Protein AF-A0A2H0FW45-F1 (afdb_monomer)

Nearest PDB structures (foldseek):
  2zkl-assembly1_A-2  TM=9.522E-01  e=9.567E-02  Staphylococcus aureus
  4yrd-assembly1_A  TM=8.894E-01  e=8.295E-02  Staphylococcus aureus subsp. aureus Mu50
  4yrd-assembly1_B  TM=8.872E-01  e=8.295E-02  Staphylococcus aureus subsp. aureus Mu50
  3vhr-assembly1_A-2  TM=7.969E-01  e=7.193E-02  Staphylococcus aureus subsp. aureus Mu50
  7tlp-assembly3_E  TM=5.842E-01  e=4.276E-01  Lancefieldella parvula

Foldseek 3Di:
DAEEEAEQLPDDCNVVVVVCCVVPHPYHYHYDYPDDD

Mean predicted aligned error: 2.97 Å

Radius of gyration: 9.73 Å; Cα contacts (8 Å, |Δi|>4): 48; chains: 1; bounding box: 25×15×18 Å

Structure (mmCIF, N/CA/C/O backbone):
data_AF-A0A2H0FW45-F1
#
_entry.id   AF-A0A2H0FW45-F1
#
loop_
_atom_site.group_PDB
_atom_site.id
_atom_site.type_symbol
_atom_site.label_atom_id
_atom_site.label_alt_id
_atom_site.label_comp_id
_atom_site.label_asym_id
_atom_site.label_entity_id
_atom_site.label_seq_id
_atom_site.pdbx_PDB_ins_code
_atom_site.Cartn_x
_atom_site.Cartn_y
_atom_site.Cartn_z
_atom_site.occupancy
_atom_site.B_iso_or_equiv
_atom_site.auth_seq_id
_atom_site.auth_comp_id
_atom_site.auth_asym_id
_atom_site.auth_atom_id
_atom_site.pdbx_PDB_model_num
ATOM 1 N N . MET A 1 1 ? -9.847 -9.331 9.583 1.00 79.81 1 MET A N 1
ATOM 2 C CA . MET A 1 1 ? -8.759 -8.492 9.04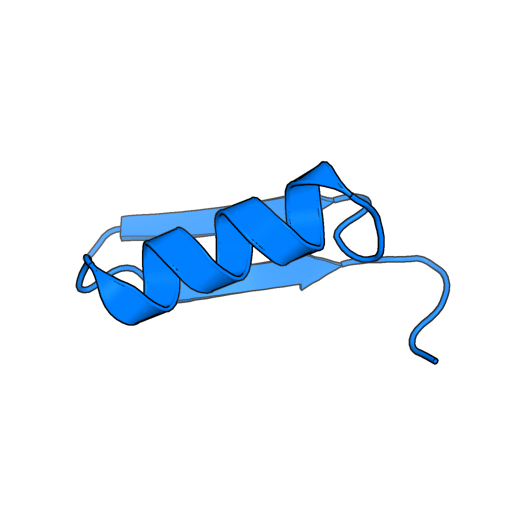1 1.00 79.81 1 MET A CA 1
ATOM 3 C C . MET A 1 1 ? -8.255 -9.100 7.744 1.00 79.81 1 MET A C 1
ATOM 5 O O . MET A 1 1 ? -8.027 -10.307 7.710 1.00 79.81 1 MET A O 1
ATOM 9 N N . LYS A 1 2 ? -8.158 -8.307 6.671 1.00 94.75 2 LYS A N 1
ATOM 10 C CA . LYS A 1 2 ? -7.614 -8.753 5.377 1.00 94.75 2 LYS A CA 1
ATOM 11 C C . LYS A 1 2 ? -6.109 -8.480 5.333 1.00 94.75 2 LYS A C 1
ATOM 13 O O . LYS A 1 2 ? -5.666 -7.444 5.820 1.00 94.75 2 LYS A O 1
ATOM 18 N N . LYS A 1 3 ? -5.348 -9.404 4.743 1.00 98.12 3 LYS A N 1
ATOM 19 C CA . LYS A 1 3 ? -3.904 -9.274 4.508 1.00 98.12 3 LYS A CA 1
ATOM 20 C C . LYS A 1 3 ? -3.657 -9.220 3.002 1.00 98.12 3 LYS A C 1
ATOM 22 O O . LYS A 1 3 ? -4.182 -10.064 2.276 1.00 98.12 3 LYS A O 1
ATOM 27 N N . VAL A 1 4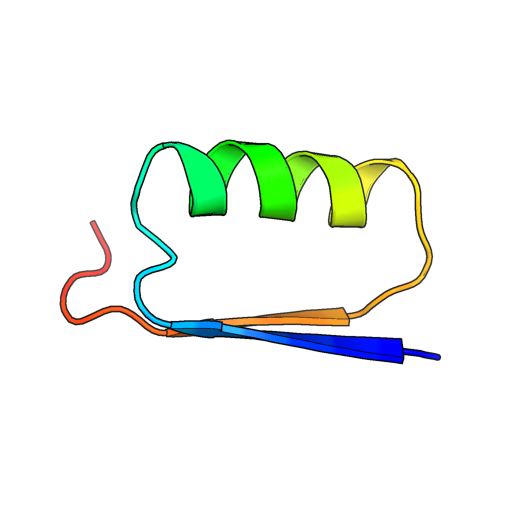 ? -2.895 -8.234 2.543 1.00 97.94 4 VAL A N 1
ATOM 28 C CA . VAL A 1 4 ? -2.617 -7.977 1.124 1.00 97.94 4 VAL A CA 1
ATOM 29 C C . VAL A 1 4 ? -1.123 -8.131 0.868 1.00 97.94 4 VAL A C 1
ATOM 31 O O . VAL A 1 4 ? -0.324 -7.506 1.556 1.00 97.94 4 VAL A O 1
ATOM 34 N N . LEU A 1 5 ? -0.751 -8.939 -0.127 1.00 98.06 5 LEU A N 1
ATOM 35 C CA . LEU A 1 5 ? 0.628 -9.090 -0.598 1.00 98.06 5 LEU A CA 1
ATOM 36 C C . LEU A 1 5 ? 0.794 -8.371 -1.942 1.00 98.06 5 LEU A C 1
ATOM 38 O O . LEU A 1 5 ? 0.056 -8.661 -2.883 1.00 98.06 5 LEU A O 1
ATOM 42 N N . ILE A 1 6 ? 1.766 -7.463 -2.031 1.00 97.25 6 ILE A N 1
ATOM 43 C CA . ILE A 1 6 ? 2.127 -6.741 -3.257 1.00 97.25 6 ILE A CA 1
ATOM 44 C C . ILE A 1 6 ? 3.553 -7.137 -3.651 1.00 97.25 6 ILE A C 1
ATOM 46 O O . ILE A 1 6 ? 4.499 -6.864 -2.913 1.00 97.25 6 ILE A O 1
ATOM 50 N N . LEU A 1 7 ? 3.704 -7.774 -4.815 1.00 97.06 7 LEU A N 1
ATOM 51 C CA . LEU A 1 7 ? 5.001 -8.112 -5.410 1.00 97.06 7 LEU A CA 1
ATOM 52 C C . LEU A 1 7 ? 5.360 -7.050 -6.457 1.00 97.06 7 LEU A C 1
ATOM 54 O O . LEU A 1 7 ? 4.557 -6.796 -7.353 1.00 97.06 7 LEU A O 1
ATOM 58 N N . GLY A 1 8 ? 6.535 -6.431 -6.339 1.00 95.81 8 GLY A N 1
ATOM 59 C CA . GLY A 1 8 ? 6.881 -5.226 -7.101 1.00 95.81 8 GLY A CA 1
ATOM 60 C C . GLY A 1 8 ? 6.283 -3.961 -6.474 1.00 95.81 8 GLY A C 1
ATOM 61 O O . GLY A 1 8 ? 5.646 -3.157 -7.158 1.00 95.81 8 GLY A O 1
ATOM 62 N N . VAL A 1 9 ? 6.367 -3.836 -5.143 1.00 96.50 9 VAL A N 1
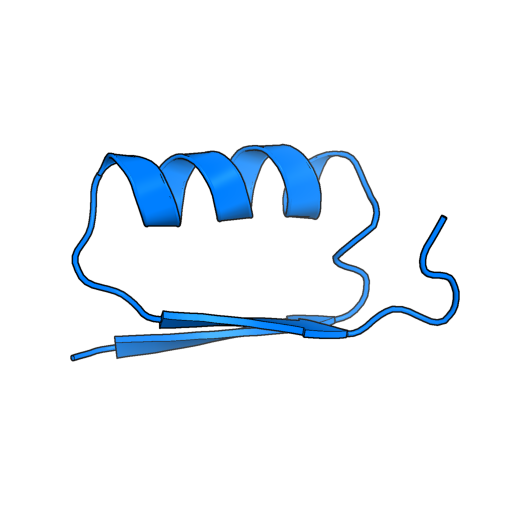ATOM 63 C CA . VAL A 1 9 ? 5.733 -2.736 -4.394 1.00 96.50 9 VAL A CA 1
ATOM 64 C C . VAL A 1 9 ? 6.431 -1.382 -4.598 1.00 96.50 9 VAL A C 1
ATOM 66 O O . VAL A 1 9 ? 5.797 -0.340 -4.423 1.00 96.50 9 VAL A O 1
ATOM 69 N N . ASN A 1 10 ? 7.703 -1.367 -4.999 1.00 94.38 10 ASN A N 1
ATOM 70 C CA . ASN A 1 10 ? 8.511 -0.162 -5.167 1.00 94.38 10 ASN A CA 1
ATOM 71 C C . ASN A 1 10 ? 8.285 0.487 -6.545 1.00 94.38 10 ASN A C 1
ATOM 73 O O . ASN A 1 10 ? 9.185 0.639 -7.368 1.00 94.38 10 ASN A O 1
ATOM 77 N N . GLY A 1 11 ? 7.032 0.841 -6.825 1.00 93.88 11 GLY A N 1
ATOM 78 C CA . GLY A 1 11 ? 6.624 1.467 -8.077 1.00 93.88 11 GLY A CA 1
ATOM 79 C C . GLY A 1 11 ? 5.373 2.321 -7.914 1.00 93.88 11 GLY A C 1
ATOM 80 O O . GLY A 1 11 ? 4.784 2.397 -6.836 1.00 93.88 11 GLY A O 1
ATOM 81 N N . PHE A 1 12 ? 4.934 2.949 -9.009 1.00 97.12 12 PHE A N 1
ATOM 82 C CA . PHE A 1 12 ? 3.804 3.887 -9.008 1.00 97.12 12 PHE A CA 1
ATOM 83 C C . PHE A 1 12 ? 2.548 3.309 -8.335 1.00 97.12 12 PHE A C 1
ATOM 85 O O . PHE A 1 12 ? 1.969 3.922 -7.438 1.00 97.12 12 PHE A O 1
ATOM 92 N N . ILE A 1 13 ? 2.152 2.097 -8.731 1.00 97.2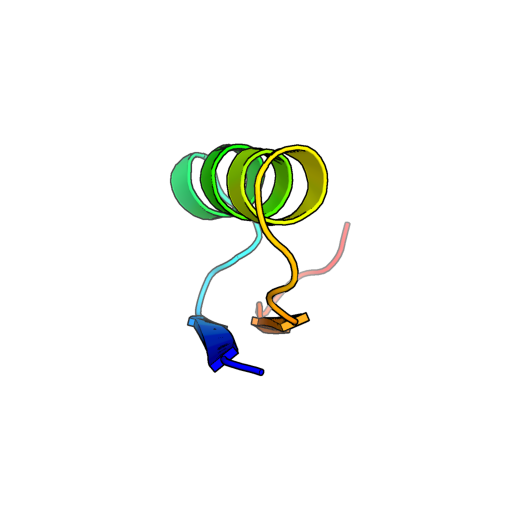5 13 ILE A N 1
ATOM 93 C CA . ILE A 1 13 ? 0.963 1.442 -8.176 1.00 97.25 13 ILE A CA 1
ATOM 94 C C . ILE A 1 13 ? 1.195 1.072 -6.714 1.00 97.25 13 ILE A C 1
ATOM 96 O O . ILE A 1 13 ? 0.357 1.400 -5.882 1.00 97.25 13 ILE A O 1
ATOM 100 N N . GLY A 1 14 ? 2.319 0.429 -6.383 1.00 96.31 14 GLY A N 1
ATOM 101 C CA . GLY A 1 14 ? 2.596 -0.018 -5.019 1.00 96.31 14 GLY A CA 1
ATOM 102 C C . GLY A 1 14 ? 2.658 1.136 -4.016 1.00 96.31 14 GLY A C 1
ATOM 103 O O . GLY A 1 14 ? 2.071 1.021 -2.940 1.00 96.31 14 GLY A O 1
ATOM 104 N N . HIS A 1 15 ? 3.230 2.282 -4.396 1.00 96.31 15 HIS A N 1
ATOM 105 C CA . HIS A 1 15 ? 3.252 3.494 -3.574 1.00 96.31 15 HIS A CA 1
ATOM 106 C C . HIS A 1 15 ? 1.838 4.023 -3.284 1.00 96.31 15 HIS A C 1
ATOM 108 O O . HIS A 1 15 ? 1.433 4.151 -2.125 1.00 96.31 15 HIS A O 1
ATOM 114 N N . HIS A 1 16 ? 1.053 4.306 -4.329 1.00 98.38 16 HIS A N 1
ATOM 115 C CA . HIS A 1 16 ? -0.279 4.895 -4.163 1.00 98.38 16 HIS A CA 1
ATOM 116 C C . HIS A 1 16 ? -1.291 3.920 -3.551 1.00 98.38 16 HIS A C 1
ATOM 118 O O . HIS A 1 16 ? -2.119 4.326 -2.731 1.00 98.38 16 HIS A O 1
ATOM 124 N N . LEU A 1 17 ? -1.222 2.640 -3.920 1.00 98.06 17 LEU A N 1
ATOM 125 C CA . LEU A 1 17 ? -2.099 1.599 -3.397 1.00 98.06 17 LEU A CA 1
ATOM 126 C C . LEU A 1 17 ? -1.834 1.355 -1.912 1.00 98.06 17 LEU A C 1
ATOM 128 O O . LEU A 1 17 ? -2.781 1.370 -1.128 1.00 98.06 17 LEU A O 1
ATOM 132 N N . SER A 1 18 ? -0.567 1.194 -1.513 1.00 97.69 18 SER A N 1
ATOM 133 C CA . SER A 1 18 ? -0.217 0.979 -0.103 1.00 97.69 18 SER A CA 1
ATOM 134 C C . SER A 1 18 ? -0.647 2.169 0.749 1.00 97.69 18 SER A C 1
ATOM 136 O O . SER A 1 18 ? -1.292 1.977 1.776 1.00 97.69 18 SER A O 1
ATOM 138 N N . LYS A 1 19 ? -0.401 3.402 0.277 1.00 98.12 19 LYS A N 1
ATOM 139 C CA . LYS A 1 19 ? -0.864 4.623 0.948 1.00 98.12 19 LYS A CA 1
ATOM 140 C C . LYS A 1 19 ? -2.379 4.619 1.162 1.00 98.12 19 LYS A C 1
ATOM 142 O O . LYS A 1 19 ? -2.842 4.820 2.279 1.00 98.12 19 LYS A O 1
ATOM 147 N N . ARG A 1 20 ? -3.162 4.328 0.117 1.00 98.50 20 ARG A N 1
ATOM 148 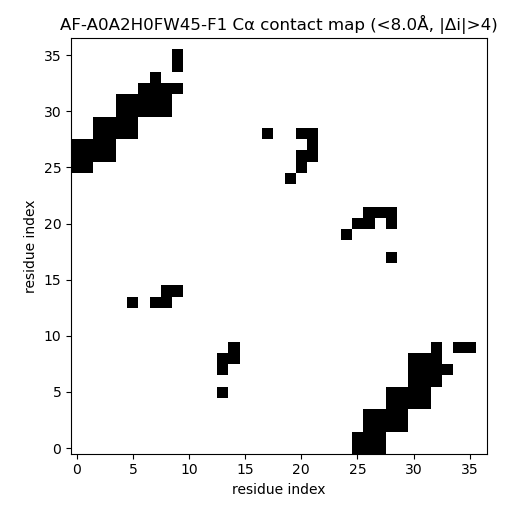C CA . ARG A 1 20 ? -4.627 4.294 0.223 1.00 98.50 20 ARG A CA 1
ATOM 149 C C . ARG A 1 20 ? -5.111 3.238 1.215 1.00 98.50 20 ARG A C 1
ATOM 151 O O . ARG A 1 20 ? -6.024 3.525 1.986 1.00 98.50 20 ARG A O 1
ATOM 158 N N . ILE A 1 21 ? -4.535 2.035 1.184 1.00 98.19 21 ILE A N 1
ATOM 159 C CA . ILE A 1 21 ? -4.928 0.944 2.085 1.00 98.1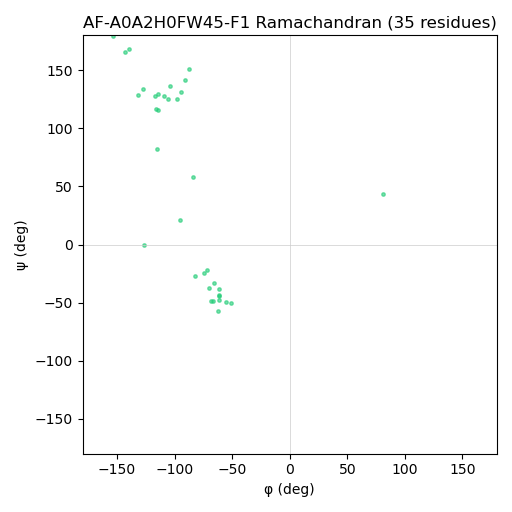9 21 ILE A CA 1
ATOM 160 C C . ILE A 1 21 ? -4.672 1.352 3.541 1.00 98.19 21 ILE A C 1
ATOM 162 O O . ILE A 1 21 ? -5.583 1.242 4.358 1.00 98.19 21 ILE A O 1
ATOM 166 N N . LEU A 1 22 ? -3.487 1.894 3.835 1.00 97.75 22 LEU A N 1
ATOM 167 C CA . LE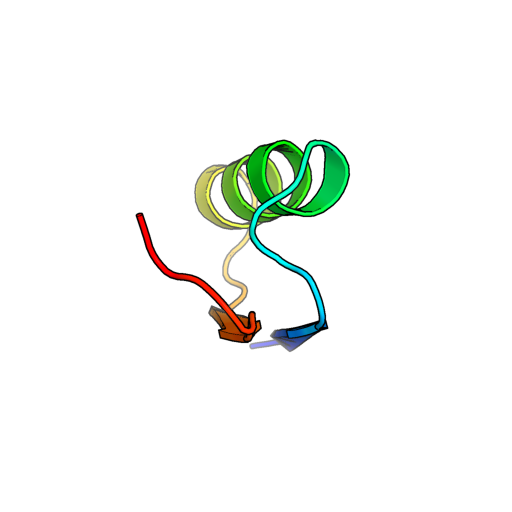U A 1 22 ? -3.107 2.327 5.184 1.00 97.75 22 LEU A CA 1
ATOM 168 C C . LEU A 1 22 ? -3.943 3.510 5.697 1.00 97.75 22 LEU A C 1
ATOM 170 O O . LEU A 1 22 ? -4.205 3.600 6.890 1.00 97.75 22 LEU A O 1
ATOM 174 N N . GLU A 1 23 ? -4.369 4.416 4.814 1.00 98.50 23 GLU A N 1
ATOM 175 C CA . GLU A 1 23 ? -5.146 5.603 5.197 1.00 98.50 23 GLU A CA 1
ATOM 176 C C . GLU A 1 23 ? -6.649 5.335 5.367 1.00 98.50 23 GLU A C 1
ATOM 178 O O . GLU A 1 23 ? -7.321 6.077 6.080 1.00 98.50 23 GLU A O 1
ATOM 183 N N . THR A 1 24 ? -7.208 4.333 4.679 1.00 98.62 24 THR A N 1
ATOM 184 C CA . THR A 1 24 ? -8.676 4.201 4.535 1.00 98.62 24 THR A CA 1
ATOM 185 C C . THR A 1 24 ? -9.247 2.851 4.947 1.00 98.62 24 THR A C 1
ATOM 187 O O . THR A 1 24 ? -10.460 2.654 4.872 1.00 98.62 24 THR A O 1
ATOM 190 N N . THR A 1 25 ? -8.406 1.912 5.378 1.00 98.25 25 THR A N 1
ATOM 191 C CA . THR A 1 25 ? -8.834 0.562 5.758 1.00 98.25 25 THR A CA 1
ATOM 192 C C . THR A 1 25 ? -8.103 0.078 7.008 1.00 98.25 25 THR A C 1
ATOM 194 O O . THR A 1 25 ? -7.111 0.660 7.430 1.00 98.25 25 THR A O 1
ATOM 197 N N . ASP A 1 26 ? -8.581 -1.025 7.573 1.00 97.88 26 ASP A N 1
ATOM 198 C CA . ASP A 1 26 ? -7.961 -1.772 8.669 1.00 97.88 26 ASP A CA 1
ATOM 199 C C . ASP A 1 26 ? -7.104 -2.955 8.166 1.00 97.88 26 ASP A C 1
ATOM 201 O O . ASP A 1 26 ? -6.903 -3.940 8.878 1.00 97.88 26 ASP A O 1
ATOM 205 N N . TRP A 1 27 ? -6.672 -2.930 6.900 1.00 98.25 27 TRP A N 1
ATOM 206 C CA . TRP A 1 27 ? -5.970 -4.055 6.277 1.00 98.25 27 TRP A CA 1
ATOM 207 C C . TRP A 1 27 ? -4.463 -3.985 6.521 1.00 98.25 27 TRP A C 1
ATOM 209 O O . TRP A 1 27 ? -3.869 -2.912 6.599 1.00 98.25 27 TRP A O 1
ATOM 219 N N . GLU A 1 28 ? -3.826 -5.152 6.561 1.00 98.00 28 GLU A N 1
ATOM 220 C CA . GLU A 1 28 ? -2.370 -5.270 6.653 1.00 98.00 28 GLU A CA 1
ATOM 221 C C . GLU A 1 28 ? -1.762 -5.427 5.252 1.00 98.00 28 GLU A C 1
ATOM 223 O O . GLU A 1 28 ? -2.211 -6.269 4.467 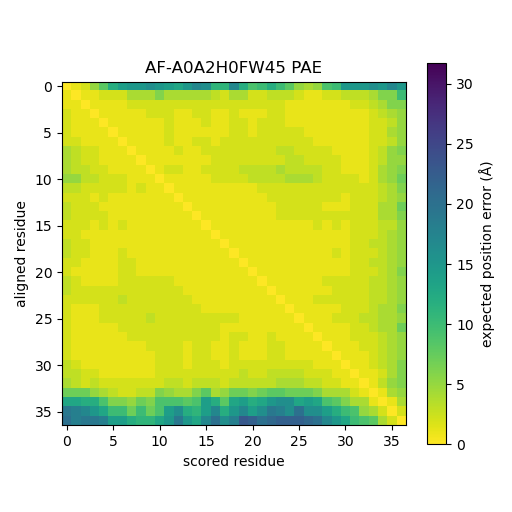1.00 98.00 28 GLU A O 1
ATOM 228 N N . VAL A 1 29 ? -0.724 -4.643 4.946 1.00 97.44 29 VAL A N 1
ATOM 229 C CA . VAL A 1 29 ? -0.008 -4.681 3.661 1.00 97.44 29 VAL A CA 1
ATOM 230 C C . VAL A 1 29 ? 1.381 -5.278 3.856 1.00 97.44 29 VAL A C 1
ATOM 232 O O . VAL A 1 29 ? 2.158 -4.813 4.685 1.00 97.44 29 VAL A O 1
ATOM 235 N N . TYR A 1 30 ? 1.702 -6.277 3.043 1.00 97.06 30 TYR A N 1
ATOM 236 C CA . TYR A 1 30 ? 3.023 -6.876 2.921 1.00 97.06 30 TYR A CA 1
ATOM 237 C C . TYR A 1 30 ? 3.550 -6.574 1.521 1.00 97.06 30 TYR A C 1
ATOM 239 O O . TYR A 1 30 ? 2.969 -7.002 0.524 1.00 97.06 30 TYR A O 1
ATOM 247 N N . GLY A 1 31 ? 4.629 -5.806 1.440 1.00 95.81 31 GLY A N 1
ATOM 248 C CA . GLY A 1 31 ? 5.293 -5.479 0.184 1.00 95.81 31 GLY A CA 1
ATOM 249 C C . GLY A 1 31 ? 6.581 -6.278 0.022 1.00 95.81 31 GLY A C 1
ATOM 250 O O . GLY A 1 31 ? 7.349 -6.393 0.973 1.00 95.81 31 GLY A O 1
ATOM 251 N N . MET A 1 32 ? 6.823 -6.807 -1.176 1.00 96.25 32 MET A N 1
ATOM 252 C CA . MET A 1 32 ? 8.106 -7.397 -1.556 1.00 96.25 32 MET A CA 1
ATOM 253 C C . MET A 1 32 ? 8.580 -6.769 -2.862 1.00 96.25 32 MET A C 1
ATOM 255 O O . MET A 1 32 ? 7.818 -6.667 -3.824 1.00 96.25 32 MET A O 1
ATOM 259 N N . ASP A 1 33 ? 9.845 -6.380 -2.903 1.00 95.25 33 ASP A N 1
ATOM 260 C CA . ASP A 1 33 ? 10.522 -5.934 -4.114 1.00 95.25 33 ASP A CA 1
ATOM 261 C C . ASP A 1 33 ? 11.975 -6.419 -4.098 1.00 95.25 33 ASP A C 1
ATOM 263 O O . ASP A 1 33 ? 12.474 -6.862 -3.063 1.00 95.25 33 ASP A O 1
ATOM 267 N N . MET A 1 34 ? 12.647 -6.351 -5.244 1.00 88.38 34 MET A N 1
ATOM 268 C CA . MET A 1 34 ? 14.072 -6.661 -5.357 1.00 88.38 34 MET A CA 1
ATOM 269 C C . MET A 1 34 ? 14.953 -5.551 -4.772 1.00 88.38 34 MET A C 1
ATOM 271 O O . MET A 1 34 ? 16.077 -5.829 -4.361 1.00 88.38 34 MET A O 1
ATOM 275 N N . TYR A 1 35 ? 14.446 -4.315 -4.713 1.00 79.69 35 TYR A N 1
ATOM 276 C CA . TYR A 1 35 ? 15.176 -3.148 -4.221 1.00 79.69 35 TYR A CA 1
ATOM 277 C C . TYR A 1 35 ? 14.333 -2.352 -3.220 1.00 79.69 35 TYR A C 1
ATOM 279 O O . TYR A 1 35 ? 13.194 -1.982 -3.510 1.00 79.69 35 TYR A O 1
ATOM 287 N N . SER A 1 36 ? 14.917 -2.064 -2.057 1.00 64.75 36 SER A N 1
ATOM 288 C CA . SER A 1 36 ? 14.377 -1.154 -1.044 1.00 64.75 36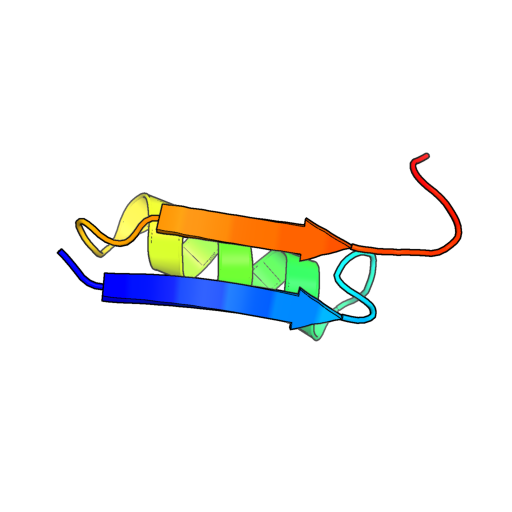 SER A CA 1
ATOM 289 C C . SER A 1 36 ? 15.314 0.048 -0.917 1.00 64.75 36 SER A C 1
ATOM 291 O O . SER A 1 36 ? 16.208 0.044 -0.069 1.00 64.75 36 SER A O 1
ATOM 293 N N . GLU A 1 37 ? 15.169 1.025 -1.806 1.00 54.22 37 GLU A N 1
ATOM 294 C CA . GLU A 1 37 ? 15.719 2.367 -1.567 1.00 54.22 37 GLU A CA 1
ATOM 295 C C . GLU A 1 37 ? 14.677 3.241 -0.872 1.00 54.22 37 GLU A C 1
ATOM 297 O O . GLU A 1 37 ? 13.485 3.146 -1.253 1.00 54.22 37 GLU A O 1
#

Secondary structure (DSSP, 8-state):
--EEEEES-SSHHHHHHHHHHHHH-S-EEEEE-S---

Solvent-accessible surface area (backbone atoms only — not comparable to full-atom values): 2359 Å² total; per-residue (Å²): 129,56,77,45,80,37,80,60,25,81,41,76,63,34,50,56,50,52,52,50,43,65,74,75,50,84,48,48,79,46,71,43,58,98,63,89,128

pLDDT: mean 93.93, std 9.36, range [54.22, 98.62]

Sequence (37 aa):
MKKVLILGVNGFIGHHLSKRILETTDWEVYGMDMYSE